Protein AF-A0A523K9R3-F1 (afdb_monomer_lite)

Foldseek 3Di:
DVVVVVVVVVVVVVVVVVPPDPDDDDDDDDPKDKWFFFADDDPPGDTDDIDIQQFDWDFDDDDDQKTWTQGPPGDIGITGPVPDDPDRDPVVVVVVVVVVVVVVVVVVVVVVVVVVVVVVVVVVVVVVVVVVVVVVVVVVD

pLDDT: mean 88.05, std 11.76, range [56.44, 97.75]

Secondary structure (DSSP, 8-state):
-HHHHHHHHHHHHHHHHT----PPPP-PPP---EEEEESSSSTTSPEEEEEETT--EEEEEEETTEEEEEEGGG-EEEEEGGG--SSPPHHHHHHHHHHHHHHHHHHHHHHHHHHHHHHHHHHHHHHHHHHHHHHHHHHT-

Structu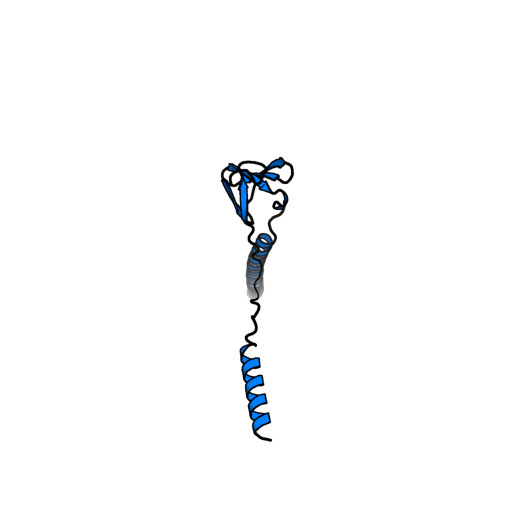re (mmCIF, N/CA/C/O backbone):
data_AF-A0A523K9R3-F1
#
_entry.id   AF-A0A523K9R3-F1
#
loop_
_atom_site.group_PDB
_atom_site.id
_atom_site.type_symbol
_atom_site.label_atom_id
_atom_site.label_alt_id
_atom_site.label_comp_id
_atom_site.label_asym_id
_atom_site.label_entity_id
_atom_site.label_seq_id
_atom_site.pdbx_PDB_ins_code
_atom_site.Cartn_x
_atom_site.Cartn_y
_atom_site.Cartn_z
_atom_site.occupancy
_atom_site.B_iso_or_equiv
_atom_site.auth_seq_id
_atom_site.auth_comp_id
_atom_site.auth_asym_id
_atom_site.auth_atom_id
_atom_site.pdbx_PDB_model_num
ATOM 1 N N . MET A 1 1 ? 71.411 -10.524 35.193 1.00 58.12 1 MET A N 1
ATOM 2 C CA . MET A 1 1 ? 69.985 -10.912 35.047 1.00 58.12 1 MET A CA 1
ATOM 3 C C . MET A 1 1 ? 69.076 -9.746 34.616 1.00 58.12 1 MET A C 1
ATOM 5 O O . MET A 1 1 ? 68.165 -9.980 33.838 1.00 58.12 1 MET A O 1
ATOM 9 N N . ILE A 1 2 ? 69.369 -8.491 34.990 1.00 56.47 2 ILE A N 1
ATOM 10 C CA . ILE A 1 2 ? 68.525 -7.295 34.738 1.00 56.47 2 ILE A CA 1
ATOM 11 C C . ILE A 1 2 ? 68.420 -6.882 33.247 1.00 56.47 2 ILE A C 1
ATOM 13 O O . ILE A 1 2 ? 67.360 -6.475 32.784 1.00 56.47 2 ILE A O 1
ATOM 17 N N . ARG A 1 3 ? 69.479 -7.065 32.443 1.00 56.44 3 ARG A N 1
ATOM 18 C CA . ARG A 1 3 ? 69.495 -6.711 31.002 1.00 56.44 3 ARG A CA 1
ATOM 19 C C . ARG A 1 3 ? 68.534 -7.535 30.131 1.00 56.44 3 ARG A C 1
ATOM 21 O O . ARG A 1 3 ? 68.051 -7.039 29.122 1.00 56.44 3 ARG A O 1
ATOM 28 N N . ARG A 1 4 ? 68.247 -8.779 30.535 1.00 58.69 4 ARG A N 1
ATOM 29 C CA . ARG A 1 4 ? 67.288 -9.664 29.850 1.00 58.69 4 ARG A CA 1
ATOM 30 C C . ARG A 1 4 ? 65.839 -9.267 30.152 1.00 58.69 4 ARG A C 1
ATOM 32 O O . ARG A 1 4 ? 64.993 -9.370 29.275 1.00 58.69 4 ARG A O 1
ATOM 39 N N . ALA A 1 5 ? 65.580 -8.748 31.354 1.00 57.50 5 ALA A N 1
ATOM 40 C CA . ALA A 1 5 ? 64.267 -8.242 31.750 1.00 57.50 5 ALA A CA 1
ATOM 41 C C . ALA A 1 5 ? 63.898 -6.939 31.012 1.00 57.50 5 ALA A C 1
ATOM 43 O O . ALA A 1 5 ? 62.770 -6.801 30.557 1.00 57.50 5 ALA A O 1
ATOM 44 N N . LEU A 1 6 ? 64.859 -6.028 30.802 1.00 59.34 6 LEU A N 1
ATOM 45 C CA . LEU A 1 6 ? 64.637 -4.791 30.034 1.00 59.34 6 LEU A CA 1
ATOM 46 C C . LEU A 1 6 ? 64.325 -5.036 28.545 1.00 59.34 6 LEU A C 1
ATOM 48 O O . LEU A 1 6 ? 63.492 -4.335 27.979 1.00 59.34 6 LEU A O 1
ATOM 52 N N . TRP A 1 7 ? 64.941 -6.047 27.921 1.00 63.12 7 TRP A N 1
ATOM 53 C CA . TRP A 1 7 ? 64.644 -6.422 26.529 1.00 63.12 7 TRP A CA 1
ATOM 54 C C . TRP A 1 7 ? 63.244 -7.037 26.363 1.00 63.12 7 TRP A C 1
ATOM 56 O O . TRP A 1 7 ? 62.561 -6.762 25.380 1.00 63.12 7 TRP A O 1
ATOM 66 N N . LEU A 1 8 ? 62.791 -7.829 27.340 1.00 62.97 8 LEU A N 1
ATOM 67 C CA . LEU A 1 8 ? 61.468 -8.461 27.312 1.00 62.97 8 LEU A CA 1
ATOM 68 C C . LEU A 1 8 ? 60.327 -7.454 27.523 1.00 62.97 8 LEU A C 1
ATOM 70 O O . LEU A 1 8 ? 59.308 -7.541 26.844 1.00 62.97 8 LEU A O 1
ATOM 74 N N . VAL A 1 9 ? 60.505 -6.464 28.404 1.00 67.88 9 VAL A N 1
ATOM 75 C CA . VAL A 1 9 ? 59.493 -5.417 28.648 1.00 67.88 9 VAL A CA 1
ATOM 76 C C . VAL A 1 9 ? 59.312 -4.509 27.425 1.00 67.88 9 VAL A C 1
ATOM 78 O O . VAL A 1 9 ? 58.181 -4.163 27.083 1.00 67.88 9 VAL A O 1
ATOM 81 N N . GLY A 1 10 ? 60.401 -4.171 26.722 1.00 64.62 10 GLY A N 1
ATOM 82 C CA . GLY A 1 10 ? 60.337 -3.396 25.478 1.00 64.62 10 GLY A CA 1
ATOM 83 C C . GLY A 1 10 ? 59.547 -4.114 24.380 1.00 64.62 10 GLY A C 1
ATOM 84 O O . GLY A 1 10 ? 58.672 -3.515 23.764 1.00 64.62 10 GLY A O 1
ATOM 85 N N . LEU A 1 11 ? 59.781 -5.419 24.205 1.00 66.19 11 LEU A N 1
ATOM 86 C CA . LEU A 1 11 ? 59.112 -6.231 23.184 1.00 66.19 11 LEU A CA 1
ATOM 87 C C . LEU A 1 11 ? 57.601 -6.391 23.444 1.00 66.19 11 LEU A C 1
ATOM 89 O O . LEU A 1 11 ? 56.804 -6.332 22.510 1.00 66.19 11 LEU A O 1
ATOM 93 N N . VAL A 1 12 ? 57.199 -6.540 24.710 1.00 67.94 12 VAL A N 1
ATOM 94 C CA . VAL A 1 12 ? 55.781 -6.648 25.106 1.00 67.94 12 VAL A CA 1
ATOM 95 C C . VAL A 1 12 ? 55.041 -5.321 24.909 1.00 67.94 12 VAL A C 1
ATOM 97 O O . VAL A 1 12 ? 53.898 -5.318 24.455 1.00 67.94 12 VAL A O 1
ATOM 100 N N . SER A 1 13 ? 55.696 -4.190 25.185 1.00 65.31 13 SER A N 1
ATOM 101 C CA . SER A 1 13 ? 55.105 -2.862 24.981 1.00 65.31 13 SER A CA 1
ATOM 102 C C . SER A 1 13 ? 54.884 -2.554 23.493 1.00 65.31 13 SER A C 1
ATOM 104 O O . SER A 1 13 ? 53.808 -2.107 23.098 1.00 65.31 13 SER A O 1
ATOM 106 N N . THR A 1 14 ? 55.855 -2.885 22.633 1.00 64.56 14 THR A N 1
ATOM 107 C CA . THR A 1 14 ? 55.736 -2.692 21.176 1.00 64.56 14 THR A CA 1
ATOM 108 C C . THR A 1 14 ? 54.695 -3.619 20.540 1.00 64.56 14 THR A C 1
ATOM 110 O O . THR A 1 14 ? 54.012 -3.214 19.601 1.00 64.56 14 THR A O 1
ATOM 113 N N . LEU A 1 15 ? 54.510 -4.830 21.073 1.00 63.62 15 LEU A N 1
ATOM 114 C CA . LEU A 1 15 ? 53.463 -5.747 20.614 1.00 63.62 15 LEU A CA 1
ATOM 115 C C . LEU A 1 15 ? 52.051 -5.260 20.995 1.00 63.62 15 LEU A C 1
ATOM 117 O O . LEU A 1 15 ? 51.097 -5.505 20.261 1.00 63.62 15 LEU A O 1
ATOM 121 N N . CYS A 1 16 ? 51.916 -4.520 22.100 1.00 62.75 16 CYS A N 1
ATOM 122 C CA . CYS A 1 16 ? 50.633 -4.001 22.578 1.00 62.75 16 CYS A CA 1
ATOM 123 C C . CYS A 1 16 ? 50.109 -2.815 21.737 1.00 62.75 16 CYS A C 1
ATOM 125 O O . CYS A 1 16 ? 48.903 -2.694 21.538 1.00 62.75 16 CYS A O 1
ATOM 127 N N . LEU A 1 17 ? 50.988 -1.981 21.156 1.00 58.78 17 LEU A N 1
ATOM 128 C CA . LEU A 1 17 ? 50.572 -0.877 20.268 1.00 58.78 17 LEU A CA 1
ATOM 129 C C . LEU A 1 17 ? 50.053 -1.339 18.892 1.00 58.78 17 LEU A C 1
ATOM 131 O O . LEU A 1 17 ? 49.363 -0.580 18.213 1.00 58.78 17 LEU A O 1
ATOM 135 N N . LEU A 1 18 ? 50.348 -2.575 18.481 1.00 58.88 18 LEU A N 1
ATOM 136 C CA . LEU A 1 18 ? 49.821 -3.168 17.244 1.00 58.88 18 LEU A CA 1
ATOM 137 C C . LEU A 1 18 ? 48.440 -3.820 17.436 1.00 58.88 18 LEU A C 1
ATOM 139 O O . LEU A 1 18 ? 47.817 -4.231 16.461 1.00 58.88 18 LEU A O 1
ATOM 143 N N . ALA A 1 19 ? 47.942 -3.896 18.675 1.00 58.88 19 ALA A N 1
ATOM 144 C CA . ALA A 1 19 ? 46.677 -4.541 19.023 1.00 58.88 19 ALA A CA 1
ATOM 145 C C . ALA A 1 19 ? 45.467 -3.587 19.012 1.00 58.88 19 ALA A C 1
ATOM 147 O O . ALA A 1 19 ? 44.441 -3.890 19.625 1.00 58.88 19 ALA A O 1
ATOM 148 N N . SER A 1 20 ? 45.548 -2.457 18.301 1.00 66.62 20 SER A N 1
ATOM 149 C CA . SER A 1 20 ? 44.368 -1.659 17.946 1.00 66.62 20 SER A CA 1
ATOM 150 C C . SER A 1 20 ? 43.491 -2.484 17.006 1.00 66.62 20 SER A C 1
ATOM 152 O O . SER A 1 20 ? 43.604 -2.404 15.784 1.00 66.62 20 SER A O 1
ATOM 154 N N . GLY A 1 21 ? 42.663 -3.351 17.587 1.00 66.12 21 GLY A N 1
ATOM 155 C CA . GLY A 1 21 ? 41.730 -4.185 16.852 1.00 66.12 21 GLY A CA 1
ATOM 156 C C . GLY A 1 21 ? 40.843 -3.304 15.984 1.00 66.12 21 GLY A C 1
ATOM 157 O O . GLY A 1 21 ? 40.182 -2.397 16.487 1.00 66.12 21 GLY A O 1
ATOM 158 N N . VAL A 1 22 ? 40.824 -3.577 14.680 1.00 72.31 22 VAL A N 1
ATOM 159 C CA . VAL A 1 22 ? 39.799 -3.050 13.779 1.00 72.31 22 VAL A CA 1
ATOM 160 C C . VAL A 1 22 ? 38.462 -3.579 14.299 1.00 72.31 22 VAL A C 1
ATOM 162 O O . VAL A 1 22 ? 38.123 -4.744 14.104 1.00 72.31 22 VAL A O 1
ATOM 165 N N . GLN A 1 23 ? 37.742 -2.752 15.055 1.00 75.88 23 GLN A N 1
ATOM 166 C CA . GLN A 1 23 ? 36.416 -3.094 15.554 1.00 75.88 23 GLN A CA 1
ATOM 167 C C . GLN A 1 23 ? 35.470 -3.108 14.354 1.00 75.88 23 GLN A C 1
ATOM 169 O O . GLN A 1 23 ? 35.276 -2.088 13.696 1.00 75.88 23 GLN A O 1
ATOM 174 N N . ALA A 1 24 ? 34.905 -4.273 14.040 1.00 81.25 24 ALA A N 1
ATOM 175 C CA . ALA A 1 24 ? 33.881 -4.375 13.013 1.00 81.25 24 ALA A CA 1
ATOM 176 C C . ALA A 1 24 ? 32.596 -3.693 13.511 1.00 81.25 24 ALA A C 1
ATOM 178 O O . ALA A 1 24 ? 31.985 -4.136 14.487 1.00 81.25 24 ALA A O 1
ATOM 179 N N . GLU A 1 25 ? 32.182 -2.620 12.839 1.00 86.19 25 GLU A N 1
ATOM 180 C CA . GLU A 1 25 ? 30.902 -1.967 13.099 1.00 86.19 25 GLU A CA 1
ATOM 181 C C . GLU A 1 25 ? 29.760 -2.845 12.567 1.00 86.19 25 GLU A C 1
ATOM 183 O O . GLU A 1 25 ? 29.784 -3.310 11.425 1.00 86.19 25 GLU A O 1
ATOM 188 N N . ARG A 1 26 ? 28.756 -3.108 13.409 1.00 90.31 26 ARG A N 1
ATOM 189 C CA . ARG A 1 26 ? 27.565 -3.868 13.014 1.00 90.31 26 ARG A CA 1
ATOM 190 C C . ARG A 1 26 ? 26.496 -2.906 12.517 1.00 90.31 26 ARG A C 1
ATOM 192 O O . ARG A 1 26 ? 26.117 -1.988 13.236 1.00 90.31 26 ARG A O 1
ATOM 199 N N . ALA A 1 27 ? 25.965 -3.177 11.331 1.00 91.75 27 ALA A N 1
ATOM 200 C CA . ALA A 1 27 ? 24.864 -2.428 10.740 1.00 91.75 27 ALA A CA 1
ATOM 201 C C . ALA A 1 27 ? 23.805 -3.378 10.161 1.00 91.75 27 ALA A C 1
ATOM 203 O O . ALA A 1 27 ? 24.092 -4.536 9.850 1.00 91.75 27 ALA A O 1
ATOM 204 N N . TRP A 1 28 ? 22.580 -2.877 9.999 1.00 87.06 28 TRP A N 1
ATOM 205 C CA . TRP A 1 28 ? 21.482 -3.593 9.346 1.00 87.06 28 TRP A CA 1
ATOM 206 C C . TRP A 1 28 ? 21.348 -3.169 7.885 1.00 87.06 28 TRP A C 1
ATOM 208 O O . TRP A 1 28 ? 21.564 -2.007 7.534 1.00 87.06 28 TRP A O 1
ATOM 218 N N . VAL A 1 29 ? 20.935 -4.105 7.033 1.00 85.94 29 VAL A N 1
ATOM 219 C CA . VAL A 1 29 ? 20.559 -3.796 5.651 1.00 85.94 29 VAL A CA 1
ATOM 220 C C . VAL A 1 29 ? 19.242 -3.022 5.665 1.00 85.94 29 VAL A C 1
ATOM 222 O O . VAL A 1 29 ? 18.281 -3.424 6.320 1.00 85.94 29 VAL A O 1
ATOM 225 N N . LYS A 1 30 ? 19.195 -1.900 4.944 1.00 85.94 30 LYS A N 1
ATOM 226 C CA . LYS A 1 30 ? 17.964 -1.124 4.786 1.00 85.94 30 LYS A CA 1
ATOM 227 C C . LYS A 1 30 ? 16.975 -1.893 3.916 1.00 85.94 30 LYS A C 1
ATOM 229 O O . LYS A 1 30 ? 17.321 -2.312 2.817 1.00 85.94 30 LYS A O 1
ATOM 234 N N . ASP A 1 31 ? 15.731 -1.965 4.365 1.00 83.56 31 ASP A N 1
ATOM 235 C CA . ASP A 1 31 ? 14.605 -2.512 3.597 1.00 83.56 31 ASP A CA 1
ATOM 236 C C . ASP A 1 31 ? 14.013 -1.468 2.620 1.00 83.56 31 ASP A C 1
ATOM 238 O O . ASP A 1 31 ? 12.802 -1.290 2.502 1.00 83.56 31 ASP A O 1
ATOM 242 N N . GLU A 1 32 ? 14.882 -0.678 1.981 1.00 86.62 32 GLU A N 1
ATOM 243 C CA . GLU A 1 32 ? 14.503 0.362 1.021 1.00 86.62 32 GLU A CA 1
ATOM 244 C C . GLU A 1 32 ? 15.026 -0.021 -0.364 1.00 86.62 32 GLU A C 1
ATOM 246 O O . GLU A 1 32 ? 16.220 0.081 -0.654 1.00 86.62 32 GLU A O 1
ATOM 251 N N . LEU A 1 33 ? 14.119 -0.456 -1.237 1.00 89.94 33 LEU A N 1
ATOM 252 C CA . LEU A 1 33 ? 14.424 -0.740 -2.628 1.00 89.94 33 LEU A CA 1
ATOM 253 C C . LEU A 1 33 ? 14.223 0.530 -3.454 1.00 89.94 33 LEU A C 1
ATOM 255 O O . LEU A 1 33 ? 13.160 1.148 -3.417 1.00 89.94 33 LEU A O 1
ATOM 259 N N . ARG A 1 34 ? 15.234 0.891 -4.249 1.00 92.56 34 ARG A N 1
ATOM 260 C CA . ARG A 1 34 ? 15.152 1.963 -5.249 1.00 92.56 34 ARG A CA 1
ATOM 261 C C . ARG A 1 34 ? 15.411 1.384 -6.630 1.00 92.56 34 ARG A C 1
ATOM 263 O O . ARG A 1 34 ? 16.499 0.879 -6.901 1.00 92.56 34 ARG A O 1
ATOM 270 N N . LEU A 1 35 ? 14.414 1.459 -7.504 1.00 93.12 35 LEU A N 1
ATOM 271 C CA . LEU A 1 35 ? 14.441 0.837 -8.820 1.00 93.12 35 LEU A CA 1
ATOM 272 C C . LEU A 1 35 ? 14.444 1.886 -9.926 1.00 93.12 35 LEU A C 1
ATOM 274 O O . LEU A 1 35 ? 13.513 2.673 -10.070 1.00 93.12 35 LEU A O 1
ATOM 278 N N . ASN A 1 36 ? 15.494 1.876 -10.741 1.00 94.44 36 ASN A N 1
ATOM 279 C CA . ASN A 1 36 ? 15.615 2.789 -11.871 1.00 94.44 36 ASN A CA 1
ATOM 280 C C . ASN A 1 36 ? 14.641 2.408 -12.990 1.00 94.44 36 ASN A C 1
ATOM 282 O O . ASN A 1 36 ? 14.691 1.292 -13.509 1.00 94.44 36 ASN A O 1
ATOM 286 N N . VAL A 1 37 ? 13.831 3.375 -13.413 1.00 95.31 37 VAL A N 1
ATOM 287 C CA . VAL A 1 37 ? 12.934 3.273 -14.566 1.00 95.31 37 VAL A CA 1
ATOM 288 C C . VAL A 1 37 ? 13.671 3.765 -15.802 1.00 95.31 37 VAL A C 1
ATOM 290 O O . VAL A 1 37 ? 14.225 4.865 -15.797 1.00 95.31 37 VAL A O 1
ATOM 293 N N . ARG A 1 38 ? 13.692 2.967 -16.869 1.00 96.25 38 ARG A N 1
ATOM 294 C CA . ARG A 1 38 ? 14.432 3.254 -18.107 1.00 96.25 38 ARG A CA 1
ATOM 295 C C . ARG A 1 38 ? 13.511 3.452 -19.304 1.00 96.25 38 ARG A C 1
ATOM 297 O O . ARG A 1 38 ? 12.379 2.988 -19.304 1.00 96.25 38 ARG A O 1
ATOM 304 N N . THR A 1 39 ? 14.002 4.105 -20.356 1.00 96.00 39 THR A N 1
ATOM 305 C CA . THR A 1 39 ? 13.235 4.294 -21.603 1.00 96.00 39 THR A CA 1
ATOM 306 C C . THR A 1 39 ? 13.018 3.011 -22.411 1.00 96.00 39 THR A C 1
ATOM 308 O O . THR A 1 39 ? 12.183 3.008 -23.307 1.00 96.00 39 THR A O 1
ATOM 311 N N . GLY A 1 40 ? 13.745 1.928 -22.124 1.00 96.19 40 GLY A N 1
ATOM 312 C CA . GLY A 1 40 ? 13.652 0.668 -22.861 1.00 96.19 40 GLY A CA 1
ATOM 313 C C . GLY A 1 40 ? 14.160 -0.529 -22.061 1.00 96.19 40 GLY A C 1
ATOM 314 O O . GLY A 1 40 ? 14.798 -0.368 -21.016 1.00 96.19 40 GLY A O 1
ATOM 315 N N . ALA A 1 41 ? 13.883 -1.728 -22.574 1.00 95.06 41 ALA A N 1
ATOM 316 C CA . ALA A 1 41 ? 14.294 -3.002 -21.993 1.00 95.06 41 ALA A CA 1
ATOM 317 C C . ALA A 1 41 ? 15.812 -3.217 -22.145 1.00 95.06 41 ALA A C 1
ATOM 319 O O . ALA A 1 41 ? 16.293 -3.773 -23.132 1.00 95.06 41 ALA A O 1
ATOM 320 N N . GLY A 1 42 ? 16.595 -2.720 -21.187 1.00 94.56 42 GLY A N 1
ATOM 321 C CA . GLY A 1 42 ? 18.044 -2.905 -21.178 1.00 94.56 42 GLY A CA 1
ATOM 322 C C . GLY A 1 42 ? 18.793 -1.894 -20.317 1.00 94.56 42 GLY A C 1
ATOM 323 O O . GLY A 1 42 ? 18.315 -0.801 -20.021 1.00 94.56 4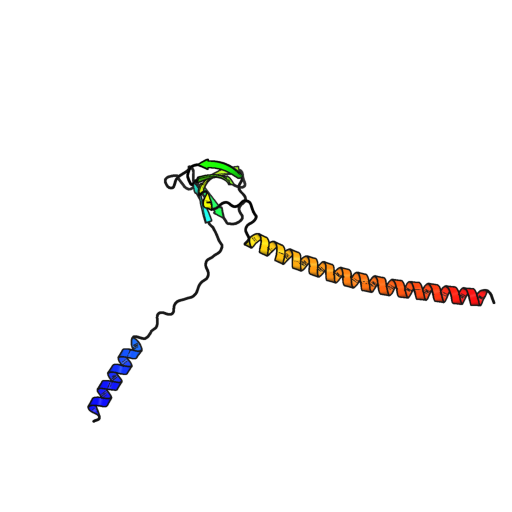2 GLY A O 1
ATOM 324 N N . THR A 1 43 ? 20.027 -2.231 -19.949 1.00 93.62 43 THR A N 1
ATOM 325 C CA . THR A 1 43 ? 20.904 -1.354 -19.152 1.00 93.62 43 THR A CA 1
ATOM 326 C C . THR A 1 43 ? 21.441 -0.159 -19.940 1.00 93.62 43 THR A C 1
ATOM 328 O O . THR A 1 43 ? 21.763 0.861 -19.335 1.00 93.62 43 THR A O 1
ATOM 331 N N . ARG A 1 44 ? 21.479 -0.258 -21.277 1.00 95.56 44 ARG A N 1
ATOM 332 C CA . ARG A 1 44 ? 21.912 0.806 -22.201 1.00 95.56 44 ARG A CA 1
ATOM 333 C C . ARG A 1 44 ? 20.909 1.957 -22.357 1.00 95.56 44 ARG A C 1
ATOM 335 O O . ARG A 1 44 ? 21.263 3.009 -22.873 1.00 95.56 44 ARG A O 1
ATOM 342 N N . TYR A 1 45 ? 19.657 1.764 -21.942 1.00 96.31 45 TYR A N 1
ATOM 343 C CA . TYR A 1 45 ? 18.610 2.778 -22.071 1.00 96.31 45 TYR A CA 1
ATOM 344 C C . TYR A 1 45 ? 18.698 3.823 -20.958 1.00 96.31 45 TYR A C 1
ATOM 346 O O . TYR A 1 45 ? 19.024 3.502 -19.814 1.00 96.31 45 TYR A O 1
ATOM 354 N N . ARG A 1 46 ? 18.367 5.077 -21.276 1.00 96.50 46 ARG A N 1
ATOM 355 C CA . ARG A 1 46 ? 18.424 6.207 -20.339 1.00 96.50 46 ARG A CA 1
ATOM 356 C C . ARG A 1 46 ? 17.445 6.022 -19.176 1.00 96.50 46 ARG A C 1
ATOM 358 O O . ARG A 1 46 ? 16.324 5.561 -19.377 1.00 96.50 46 ARG A O 1
ATOM 365 N N . ILE A 1 47 ? 17.859 6.420 -17.973 1.00 95.50 47 ILE A N 1
ATOM 366 C CA . ILE A 1 47 ? 17.001 6.458 -16.779 1.00 95.50 47 ILE A CA 1
ATOM 367 C C . ILE A 1 47 ? 16.073 7.680 -16.867 1.00 95.50 47 ILE A C 1
ATOM 369 O O . ILE A 1 47 ? 16.522 8.786 -17.165 1.00 95.50 47 ILE A O 1
ATOM 373 N N . VAL A 1 48 ? 14.781 7.475 -16.622 1.00 93.56 48 VAL A N 1
ATOM 374 C CA . VAL A 1 48 ? 13.716 8.498 -16.664 1.00 93.56 48 VAL A CA 1
ATOM 375 C C . VAL A 1 48 ? 13.003 8.685 -15.329 1.00 93.56 48 VAL A C 1
ATOM 377 O O . VAL A 1 48 ? 12.156 9.565 -15.195 1.00 93.56 48 VAL A O 1
ATOM 380 N N . GLY A 1 49 ? 13.326 7.864 -14.335 1.00 93.25 49 GLY A N 1
ATOM 381 C CA . GLY A 1 49 ? 12.720 7.948 -13.019 1.00 93.25 49 GLY A CA 1
ATOM 382 C C . GLY A 1 49 ? 13.234 6.874 -12.078 1.00 93.25 49 GLY A C 1
ATOM 383 O O . GLY A 1 49 ? 14.070 6.046 -12.444 1.00 93.25 49 GLY A O 1
ATOM 384 N N . VAL A 1 50 ? 12.700 6.902 -10.865 1.00 94.00 50 VAL A N 1
ATOM 385 C CA . VAL A 1 50 ? 12.984 5.937 -9.808 1.00 94.00 50 VAL A CA 1
ATOM 386 C C . VAL A 1 50 ? 11.659 5.557 -9.162 1.00 94.00 50 VAL A C 1
ATOM 388 O O . VAL A 1 50 ? 10.848 6.441 -8.896 1.00 94.00 50 VAL A O 1
ATOM 391 N N . LEU A 1 51 ? 11.461 4.262 -8.942 1.00 93.75 51 LEU A N 1
ATOM 392 C CA . LEU A 1 51 ? 10.409 3.709 -8.094 1.00 93.75 51 LEU A CA 1
ATOM 393 C C . LEU A 1 51 ? 11.004 3.315 -6.745 1.00 93.75 51 LEU A C 1
ATOM 395 O O . LEU A 1 51 ? 12.185 2.962 -6.660 1.00 93.75 51 LEU A O 1
ATOM 399 N N . GLN A 1 52 ? 10.186 3.360 -5.708 1.00 93.44 52 GLN A N 1
ATOM 400 C CA . GLN A 1 52 ? 10.530 2.986 -4.343 1.00 93.44 52 GLN A CA 1
ATOM 401 C C . GLN A 1 52 ? 9.685 1.798 -3.867 1.00 93.44 52 GLN A C 1
ATOM 403 O O . GLN A 1 52 ? 8.655 1.470 -4.460 1.00 93.44 52 GLN A O 1
ATOM 408 N N . THR A 1 53 ? 10.118 1.135 -2.790 1.00 91.25 53 THR A N 1
ATOM 409 C CA . THR A 1 53 ? 9.303 0.115 -2.114 1.00 91.25 53 THR A CA 1
ATOM 410 C C . THR A 1 53 ? 7.904 0.662 -1.822 1.00 91.25 53 THR A C 1
ATOM 412 O O . THR A 1 53 ? 7.768 1.727 -1.227 1.00 91.25 53 THR A O 1
ATOM 415 N N . GLY A 1 54 ? 6.867 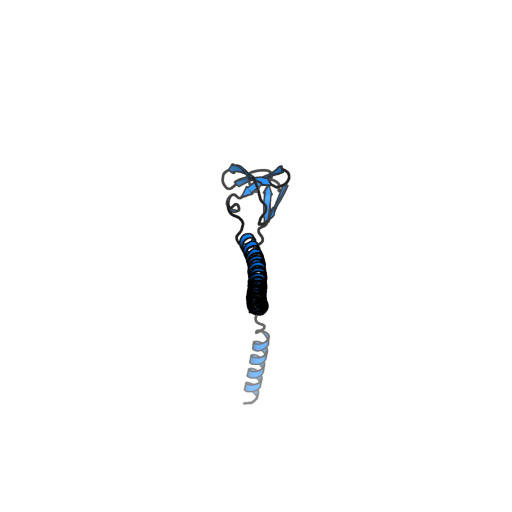-0.085 -2.206 1.00 91.00 54 GLY A N 1
ATOM 416 C CA . GLY A 1 54 ? 5.471 0.298 -1.977 1.00 91.00 54 GLY A CA 1
ATOM 417 C C . GLY A 1 54 ? 4.836 1.121 -3.099 1.00 91.00 54 GLY A C 1
ATOM 418 O O . GLY A 1 54 ? 3.611 1.255 -3.110 1.00 91.00 54 GLY A O 1
ATOM 419 N N . ASP A 1 55 ? 5.613 1.601 -4.077 1.00 92.94 55 ASP A N 1
ATOM 420 C CA . ASP A 1 55 ? 5.044 2.236 -5.265 1.00 92.94 55 ASP A CA 1
ATOM 421 C C . ASP A 1 55 ? 4.192 1.232 -6.045 1.00 92.94 55 ASP A C 1
ATOM 423 O O . ASP A 1 55 ? 4.669 0.195 -6.513 1.00 92.94 55 ASP A O 1
ATOM 427 N N . ARG A 1 56 ? 2.911 1.566 -6.222 1.00 92.56 56 ARG A N 1
ATOM 428 C CA . ARG A 1 56 ? 2.018 0.801 -7.090 1.00 92.56 56 ARG A CA 1
ATOM 429 C C . ARG A 1 56 ? 2.302 1.145 -8.547 1.00 92.56 56 ARG A C 1
ATOM 431 O O . ARG A 1 56 ? 2.388 2.320 -8.913 1.00 92.56 56 ARG A O 1
ATOM 438 N N . VAL A 1 57 ? 2.378 0.112 -9.376 1.00 95.31 57 VAL A N 1
ATOM 439 C CA . VAL A 1 57 ? 2.548 0.236 -10.821 1.00 95.31 57 VAL A CA 1
ATOM 440 C C . VAL A 1 57 ? 1.625 -0.722 -11.558 1.00 95.31 57 VAL A C 1
ATOM 442 O O . VAL A 1 57 ? 1.331 -1.806 -11.057 1.00 95.31 57 VAL A O 1
ATOM 445 N N . ASP A 1 58 ? 1.233 -0.345 -12.769 1.00 95.62 58 ASP A N 1
ATOM 446 C CA . ASP A 1 58 ? 0.536 -1.244 -13.686 1.00 95.62 58 ASP A CA 1
ATOM 447 C C . ASP A 1 58 ? 1.548 -1.899 -14.622 1.00 95.62 58 ASP A C 1
ATOM 449 O O . ASP A 1 58 ? 2.425 -1.225 -15.166 1.00 95.62 58 ASP A O 1
ATOM 453 N N . ILE A 1 59 ? 1.429 -3.207 -14.843 1.00 95.81 59 ILE A N 1
ATOM 454 C CA . ILE A 1 59 ? 2.273 -3.931 -15.797 1.00 95.81 59 ILE A CA 1
ATOM 455 C C . ILE A 1 59 ? 1.666 -3.791 -17.193 1.00 95.81 59 ILE A C 1
ATOM 457 O O . ILE A 1 59 ? 0.536 -4.212 -17.420 1.00 95.81 59 ILE A O 1
ATOM 461 N N . LEU A 1 60 ? 2.431 -3.233 -18.131 1.00 96.62 60 LEU A N 1
ATOM 462 C CA . LEU A 1 60 ? 1.999 -3.030 -19.518 1.00 96.62 60 LEU A CA 1
ATOM 463 C C . LEU A 1 60 ? 2.512 -4.126 -20.453 1.00 96.62 60 LEU A C 1
ATOM 465 O O . LEU A 1 60 ? 1.796 -4.576 -21.340 1.00 96.62 60 LEU A O 1
ATOM 469 N N . SER A 1 61 ? 3.767 -4.543 -20.272 1.00 96.31 61 SER A N 1
ATOM 470 C CA . SER A 1 61 ? 4.417 -5.539 -21.127 1.00 96.31 61 SER A CA 1
ATOM 471 C C . SER A 1 61 ? 5.588 -6.206 -20.410 1.00 96.31 61 SER A C 1
ATOM 473 O O . SER A 1 61 ? 6.130 -5.675 -19.437 1.00 96.31 61 SER A O 1
ATOM 475 N N . ARG A 1 62 ? 5.999 -7.378 -20.894 1.00 96.00 62 ARG A N 1
ATOM 476 C CA . ARG A 1 62 ? 7.171 -8.115 -20.412 1.00 96.00 62 ARG A CA 1
ATOM 477 C C . ARG A 1 62 ? 8.096 -8.426 -21.583 1.00 96.00 62 ARG A C 1
ATOM 479 O O . ARG A 1 62 ? 7.643 -8.831 -22.646 1.00 96.00 62 ARG A O 1
ATOM 486 N N . ALA A 1 63 ? 9.389 -8.247 -21.356 1.00 94.38 63 ALA A N 1
ATOM 487 C CA . ALA A 1 63 ? 10.466 -8.647 -22.251 1.00 94.38 63 ALA A CA 1
ATOM 488 C C . ALA A 1 63 ? 11.503 -9.442 -21.446 1.00 94.38 63 ALA A C 1
ATOM 490 O O . ALA A 1 63 ? 11.429 -9.504 -20.218 1.00 94.38 63 ALA A O 1
ATOM 491 N N . GLU A 1 64 ? 12.477 -10.052 -22.112 1.00 92.38 64 GLU A N 1
ATOM 492 C CA . GLU A 1 64 ? 13.483 -10.892 -21.456 1.00 92.38 64 GLU A CA 1
ATOM 493 C C . GLU A 1 64 ? 14.226 -10.133 -20.336 1.00 92.38 64 GLU A C 1
ATOM 495 O O . GLU A 1 64 ? 15.020 -9.230 -20.588 1.00 92.38 64 GLU A O 1
ATOM 500 N N . GLY A 1 65 ? 13.923 -10.461 -19.074 1.00 94.19 65 GLY A N 1
ATOM 501 C CA . GLY A 1 65 ? 14.494 -9.818 -17.883 1.00 94.19 65 GLY A CA 1
ATOM 502 C C . GLY A 1 65 ? 13.945 -8.422 -17.539 1.00 94.19 65 GLY A C 1
ATOM 503 O O . GLY A 1 65 ? 14.338 -7.855 -16.513 1.00 94.19 65 GLY A O 1
ATOM 504 N N . TRP A 1 66 ? 13.021 -7.873 -18.334 1.00 96.88 66 TRP A N 1
ATOM 505 C CA . TRP A 1 66 ? 12.474 -6.523 -18.161 1.00 96.88 66 TRP A CA 1
ATOM 506 C C . TRP A 1 66 ? 10.945 -6.501 -18.156 1.00 96.88 66 TRP A C 1
ATOM 508 O O . TRP A 1 66 ? 10.263 -7.328 -18.753 1.00 96.88 66 TRP A O 1
ATOM 518 N N . THR A 1 67 ? 10.378 -5.513 -17.485 1.00 97.56 67 THR A N 1
ATOM 519 C CA . THR A 1 67 ? 8.937 -5.283 -17.427 1.00 97.56 67 THR A CA 1
ATOM 520 C C . THR A 1 67 ? 8.668 -3.813 -17.674 1.00 97.56 67 THR A C 1
ATOM 522 O O . THR A 1 67 ? 9.264 -2.952 -17.026 1.00 97.56 67 THR A O 1
ATOM 525 N N . GLN A 1 68 ? 7.799 -3.532 -18.639 1.00 97.12 68 GLN A N 1
ATOM 526 C CA . GLN A 1 68 ? 7.286 -2.196 -18.871 1.00 97.12 68 GLN A CA 1
ATOM 527 C C . GLN A 1 68 ? 6.161 -1.940 -17.883 1.00 97.12 68 GLN A C 1
ATOM 529 O O . GLN A 1 68 ? 5.223 -2.734 -17.777 1.00 97.12 68 GLN A O 1
ATOM 534 N N . VAL A 1 69 ? 6.259 -0.826 -17.175 1.00 97.06 69 VAL A N 1
ATOM 535 C CA . VAL A 1 69 ? 5.313 -0.433 -16.145 1.00 97.06 69 VAL A CA 1
ATOM 536 C C . VAL A 1 69 ? 4.827 0.990 -16.356 1.00 97.06 69 VAL A C 1
ATOM 538 O O . VAL A 1 69 ? 5.554 1.834 -16.887 1.00 97.06 69 VAL A O 1
ATOM 541 N N . ARG A 1 70 ? 3.607 1.256 -15.895 1.00 96.12 70 ARG A N 1
ATOM 542 C CA . ARG A 1 70 ? 3.058 2.599 -15.728 1.00 96.12 70 ARG A CA 1
ATOM 543 C C . ARG A 1 70 ? 3.047 2.943 -14.246 1.00 96.12 70 ARG A C 1
ATOM 545 O O . ARG A 1 70 ? 2.404 2.265 -13.451 1.00 96.12 70 ARG A O 1
ATOM 552 N N . ALA A 1 71 ? 3.787 3.980 -13.880 1.00 90.56 71 ALA A N 1
ATOM 553 C CA . ALA A 1 71 ? 3.813 4.524 -12.533 1.00 90.56 71 ALA A CA 1
ATOM 554 C C . ALA A 1 71 ? 2.621 5.459 -12.286 1.00 90.56 71 ALA A C 1
ATOM 556 O O . ALA A 1 71 ? 1.921 5.886 -13.214 1.00 90.56 71 ALA A O 1
ATOM 557 N N . SER A 1 72 ? 2.439 5.843 -11.021 1.00 80.19 72 SER A N 1
ATOM 558 C CA . SER A 1 72 ? 1.494 6.891 -10.641 1.00 80.19 72 SER A CA 1
ATOM 559 C C . SER A 1 72 ? 1.728 8.161 -11.477 1.00 80.19 72 SER A C 1
ATOM 561 O O . SER A 1 72 ? 2.862 8.530 -11.793 1.00 80.19 72 SER A O 1
ATOM 563 N N . ARG A 1 73 ? 0.634 8.824 -11.879 1.00 81.00 73 ARG A N 1
ATOM 564 C CA . ARG A 1 73 ? 0.624 9.970 -12.818 1.00 81.00 73 ARG A CA 1
ATOM 565 C C . ARG A 1 73 ? 0.925 9.627 -14.286 1.00 81.00 73 ARG A C 1
ATOM 567 O O . ARG A 1 73 ? 1.262 10.517 -15.060 1.00 81.00 73 ARG A O 1
ATOM 574 N N . GLY A 1 74 ? 0.792 8.359 -14.680 1.00 85.62 74 GLY A N 1
ATOM 575 C CA . GLY A 1 74 ? 0.781 7.944 -16.089 1.00 85.62 74 GLY A CA 1
ATOM 576 C C . GLY A 1 74 ? 2.156 7.848 -16.753 1.00 85.62 74 GLY A C 1
ATOM 577 O O . GLY A 1 74 ? 2.236 7.645 -17.960 1.00 85.62 74 GLY A O 1
ATOM 578 N N . ARG A 1 75 ? 3.249 7.980 -15.993 1.00 88.88 75 ARG A N 1
ATOM 579 C CA . ARG A 1 75 ? 4.608 7.859 -16.533 1.00 88.88 75 ARG A CA 1
ATOM 580 C C . ARG A 1 75 ? 4.936 6.400 -16.819 1.00 88.88 75 ARG A C 1
ATOM 582 O O . ARG A 1 75 ? 4.828 5.564 -15.929 1.00 88.88 75 ARG A O 1
ATOM 589 N N . GLU A 1 76 ? 5.420 6.118 -18.019 1.00 95.38 76 GLU A N 1
ATOM 590 C CA . GLU A 1 76 ? 5.796 4.765 -18.428 1.00 95.38 76 GLU A CA 1
ATOM 591 C C . GLU A 1 76 ? 7.309 4.574 -18.506 1.00 95.38 76 GLU A C 1
ATOM 593 O O . GLU A 1 76 ? 8.072 5.513 -18.754 1.00 95.38 76 GLU A O 1
ATOM 598 N N . GLY A 1 77 ? 7.744 3.333 -18.324 1.00 95.75 77 GLY A N 1
ATOM 599 C CA . GLY A 1 77 ? 9.114 2.927 -18.595 1.00 95.75 77 GLY A CA 1
ATOM 600 C C . GLY A 1 77 ? 9.384 1.487 -18.195 1.00 95.75 77 GLY A C 1
ATOM 601 O O . GLY A 1 77 ? 8.481 0.741 -17.836 1.00 95.75 77 GLY A O 1
ATOM 602 N N . TRP A 1 78 ? 10.645 1.090 -18.278 1.00 97.19 78 TRP A N 1
ATOM 603 C CA . TRP A 1 78 ? 11.089 -0.288 -18.132 1.00 97.19 78 TRP A CA 1
ATOM 604 C C . TRP A 1 78 ? 11.912 -0.483 -16.866 1.00 97.19 78 TRP A C 1
ATOM 606 O O . TRP A 1 78 ? 12.827 0.291 -16.577 1.00 97.19 78 TRP A O 1
ATOM 616 N N . ILE A 1 79 ? 11.617 -1.559 -16.147 1.00 96.44 79 ILE A N 1
ATOM 617 C CA . ILE A 1 79 ? 12.310 -1.987 -14.931 1.00 96.44 79 ILE A CA 1
ATOM 618 C C . ILE A 1 79 ? 12.711 -3.461 -15.029 1.00 96.44 79 ILE A C 1
ATOM 620 O O . ILE A 1 79 ? 12.238 -4.175 -15.910 1.00 96.44 79 ILE A O 1
ATOM 624 N N . ARG A 1 80 ? 13.583 -3.944 -14.139 1.00 95.06 80 ARG A N 1
ATOM 625 C CA . ARG A 1 80 ? 13.926 -5.376 -14.079 1.00 95.06 80 ARG A CA 1
ATOM 626 C C . ARG A 1 80 ? 12.756 -6.184 -13.507 1.00 95.06 80 ARG A C 1
ATOM 628 O O . ARG A 1 80 ? 12.184 -5.790 -12.495 1.00 95.06 80 ARG A O 1
ATOM 635 N N . ALA A 1 81 ? 12.446 -7.322 -14.126 1.00 89.00 81 ALA A N 1
ATOM 636 C CA . ALA A 1 81 ? 11.242 -8.110 -13.832 1.00 89.00 81 ALA A CA 1
ATOM 637 C C . ALA A 1 81 ? 11.190 -8.708 -12.408 1.00 89.00 81 ALA A C 1
ATOM 639 O O . ALA A 1 81 ? 10.108 -8.948 -11.885 1.00 89.00 81 ALA A O 1
ATOM 640 N N . GLY A 1 82 ? 12.342 -8.916 -11.760 1.00 88.94 82 GLY A N 1
ATOM 641 C CA . GLY A 1 82 ? 12.441 -9.595 -10.457 1.00 88.94 82 GLY A CA 1
ATOM 642 C C . GLY A 1 82 ? 12.101 -8.754 -9.221 1.00 88.94 82 GLY A C 1
ATOM 643 O O . GLY A 1 82 ? 12.272 -9.239 -8.111 1.00 88.94 82 GLY A O 1
ATOM 644 N N . TYR A 1 83 ? 11.669 -7.502 -9.389 1.00 90.56 83 TYR A N 1
ATOM 645 C CA . TYR A 1 83 ? 11.383 -6.590 -8.271 1.00 90.56 83 TYR A CA 1
ATOM 646 C C . TYR A 1 83 ? 9.892 -6.313 -8.061 1.00 90.56 83 TYR A C 1
ATOM 648 O O . TYR A 1 83 ? 9.535 -5.498 -7.213 1.00 90.56 83 TYR A O 1
ATOM 656 N N . LEU A 1 84 ? 9.023 -6.951 -8.847 1.00 91.50 84 LEU A N 1
ATOM 657 C CA . LEU A 1 84 ? 7.578 -6.814 -8.720 1.00 91.50 84 LEU A CA 1
ATOM 658 C C . LEU A 1 84 ? 6.998 -8.013 -7.976 1.00 91.50 84 LEU A C 1
ATOM 660 O O . LEU A 1 84 ? 7.360 -9.155 -8.250 1.00 91.50 84 LEU A O 1
ATOM 664 N N . GLN A 1 85 ? 6.052 -7.737 -7.087 1.00 91.50 85 GLN A N 1
ATOM 665 C CA . GLN A 1 85 ? 5.249 -8.737 -6.393 1.00 91.50 85 GLN A CA 1
ATOM 666 C C . GLN A 1 85 ? 3.767 -8.341 -6.474 1.00 91.50 85 GLN A C 1
ATOM 668 O O . GLN A 1 85 ? 3.474 -7.145 -6.563 1.00 91.50 85 GLN A O 1
ATOM 673 N N . PRO A 1 86 ? 2.841 -9.315 -6.493 1.00 88.44 86 PRO A N 1
ATOM 674 C CA . PRO A 1 86 ? 1.407 -9.034 -6.556 1.00 88.44 86 PRO A CA 1
ATOM 675 C C . PRO A 1 86 ? 0.862 -8.464 -5.240 1.00 88.44 86 PRO A C 1
ATOM 677 O O . PRO A 1 86 ? -0.069 -7.661 -5.257 1.00 88.44 86 PRO A O 1
ATOM 680 N N . ASP A 1 87 ? 1.454 -8.862 -4.115 1.00 90.88 87 ASP A N 1
ATOM 681 C CA . ASP A 1 87 ? 0.976 -8.515 -2.782 1.00 90.88 87 ASP A CA 1
ATOM 682 C C . ASP A 1 87 ? 1.582 -7.214 -2.251 1.00 90.88 87 ASP A C 1
ATOM 684 O O . ASP A 1 87 ? 2.625 -6.728 -2.697 1.00 90.88 87 ASP A O 1
ATOM 688 N N . VAL A 1 88 ? 0.918 -6.640 -1.249 1.00 88.62 88 VAL A N 1
ATOM 689 C CA . VAL A 1 88 ? 1.446 -5.487 -0.516 1.00 88.62 88 VAL A CA 1
ATOM 690 C C . VAL A 1 88 ? 2.761 -5.894 0.170 1.00 88.62 88 VAL A C 1
ATOM 692 O O . VAL A 1 88 ? 2.788 -6.933 0.832 1.00 88.62 88 VAL A O 1
ATOM 695 N N . PRO A 1 89 ? 3.840 -5.090 0.075 1.00 91.25 89 PRO A N 1
ATOM 696 C CA . PRO A 1 89 ? 5.104 -5.402 0.735 1.00 91.25 89 PRO A CA 1
ATOM 697 C C . PRO A 1 89 ? 4.937 -5.683 2.233 1.00 91.25 89 PRO A C 1
ATOM 699 O O . PRO A 1 89 ? 4.218 -4.963 2.929 1.00 91.25 89 PRO A O 1
ATOM 702 N N . ALA A 1 90 ? 5.658 -6.687 2.742 1.00 88.06 90 ALA A N 1
ATOM 703 C CA . ALA A 1 90 ? 5.533 -7.174 4.119 1.00 88.06 90 ALA A CA 1
ATOM 704 C C . ALA A 1 90 ? 5.635 -6.060 5.174 1.00 88.06 90 ALA A C 1
ATOM 706 O O . ALA A 1 90 ? 4.847 -6.026 6.116 1.00 88.06 90 ALA A O 1
ATOM 707 N N . ARG A 1 91 ? 6.546 -5.098 4.986 1.00 87.50 91 ARG A N 1
ATOM 708 C CA . ARG A 1 91 ? 6.703 -3.956 5.894 1.00 87.50 91 ARG A CA 1
ATOM 709 C C . ARG A 1 91 ? 5.442 -3.094 5.996 1.00 87.50 91 ARG A C 1
ATOM 711 O O . ARG A 1 91 ? 5.014 -2.772 7.096 1.00 87.50 91 ARG A O 1
ATOM 718 N N . MET A 1 92 ? 4.802 -2.795 4.868 1.00 89.69 92 MET A N 1
ATOM 719 C CA . MET A 1 92 ? 3.544 -2.040 4.862 1.00 89.69 92 MET A CA 1
ATOM 720 C C . MET A 1 92 ? 2.397 -2.833 5.500 1.00 89.69 92 MET A C 1
ATOM 722 O O . MET A 1 92 ? 1.506 -2.247 6.113 1.00 89.69 92 MET A O 1
ATOM 726 N N . ALA A 1 93 ? 2.401 -4.162 5.360 1.00 89.12 93 ALA A N 1
ATOM 727 C CA . ALA A 1 93 ? 1.430 -5.015 6.040 1.00 89.12 93 ALA A CA 1
ATOM 728 C C . ALA A 1 93 ? 1.627 -4.984 7.567 1.00 89.12 93 ALA A C 1
ATOM 730 O O . ALA A 1 93 ? 0.650 -4.835 8.296 1.00 89.12 93 ALA A O 1
ATOM 731 N N . LEU A 1 94 ? 2.874 -5.034 8.052 1.00 89.88 94 LEU A N 1
ATOM 732 C CA . LEU A 1 94 ? 3.195 -4.913 9.480 1.00 89.88 94 LEU A CA 1
ATOM 733 C C . LEU A 1 94 ? 2.723 -3.579 10.071 1.00 89.88 94 LEU A C 1
ATOM 735 O O . LEU A 1 94 ? 2.086 -3.577 11.124 1.00 89.88 94 LEU A O 1
ATOM 739 N N . ASP A 1 95 ? 2.967 -2.466 9.377 1.00 90.38 95 ASP A N 1
ATOM 740 C CA . ASP A 1 95 ? 2.527 -1.136 9.823 1.00 90.38 95 ASP A CA 1
ATOM 741 C C . ASP A 1 95 ? 0.992 -1.052 9.933 1.00 90.38 95 ASP A C 1
ATOM 743 O O . ASP A 1 95 ? 0.441 -0.470 10.877 1.00 90.38 95 ASP A O 1
ATOM 747 N N . ARG A 1 96 ? 0.277 -1.692 8.997 1.00 91.31 96 ARG A N 1
ATOM 748 C CA . ARG A 1 96 ? -1.186 -1.796 9.045 1.00 91.31 96 ARG A CA 1
ATOM 749 C C . ARG A 1 96 ? -1.644 -2.586 10.266 1.00 91.31 96 ARG A C 1
ATOM 751 O O . ARG A 1 96 ? -2.501 -2.097 10.996 1.00 91.31 96 ARG A O 1
ATOM 758 N N . TYR A 1 97 ? -1.069 -3.761 10.507 1.00 91.00 97 TYR A N 1
ATOM 759 C CA . TYR A 1 97 ? -1.443 -4.599 11.648 1.00 91.00 97 TYR A CA 1
ATOM 760 C C . TYR A 1 97 ? -1.156 -3.921 12.988 1.00 91.00 97 TYR A C 1
ATOM 762 O O . TYR A 1 97 ? -1.961 -4.014 13.915 1.00 91.00 97 TYR A O 1
ATOM 770 N N . ALA A 1 98 ? -0.044 -3.189 13.090 1.00 92.94 98 ALA A N 1
ATOM 771 C CA . ALA A 1 98 ? 0.255 -2.380 14.265 1.00 92.94 98 ALA A CA 1
ATOM 772 C C . ALA A 1 98 ? -0.858 -1.352 14.523 1.00 92.94 98 ALA A C 1
ATOM 774 O O . ALA A 1 98 ? -1.371 -1.269 15.640 1.00 92.94 98 ALA A O 1
ATOM 775 N N . THR A 1 99 ? -1.288 -0.639 13.478 1.00 94.94 99 THR A N 1
ATOM 776 C CA . THR A 1 99 ? -2.376 0.349 13.558 1.00 94.94 99 THR A CA 1
ATOM 777 C C . THR A 1 99 ? -3.708 -0.296 13.943 1.00 94.94 99 THR A C 1
ATOM 779 O O . THR A 1 99 ? -4.390 0.177 14.850 1.00 94.94 99 THR A O 1
ATOM 782 N N . GLU A 1 100 ? -4.057 -1.405 13.296 1.00 95.94 100 GLU A N 1
ATOM 783 C CA . GLU A 1 100 ? -5.285 -2.154 13.552 1.00 95.94 100 GLU A CA 1
ATOM 784 C C . GLU A 1 100 ? -5.346 -2.635 15.008 1.00 95.94 100 GLU A C 1
ATOM 786 O O . GLU A 1 100 ? -6.331 -2.392 15.696 1.00 95.94 100 GLU A O 1
ATOM 791 N N . SER A 1 101 ? -4.258 -3.193 15.547 1.00 95.31 101 SER A N 1
ATOM 792 C CA . SER A 1 101 ? -4.219 -3.646 16.944 1.00 95.31 101 SER A CA 1
ATOM 793 C C . SER A 1 101 ? -4.486 -2.531 17.962 1.00 95.31 101 SER A C 1
ATOM 795 O O . SER A 1 101 ? -5.109 -2.773 18.998 1.00 95.31 101 SER A O 1
ATOM 797 N N . VAL A 1 102 ? -4.035 -1.306 17.676 1.00 96.75 102 VAL A N 1
ATOM 798 C CA . VAL A 1 102 ? -4.282 -0.142 18.533 1.00 96.75 102 VAL A CA 1
ATOM 799 C C . VAL A 1 102 ? -5.762 0.214 18.513 1.00 96.75 102 VAL A C 1
ATOM 801 O O . VAL A 1 102 ? -6.342 0.465 19.567 1.00 96.75 102 VAL A O 1
ATOM 804 N N . GLU A 1 103 ? -6.377 0.202 17.335 1.00 96.56 103 GLU A N 1
ATOM 805 C CA . GLU A 1 103 ? -7.794 0.511 17.182 1.00 96.56 103 GLU A CA 1
ATOM 806 C C . GLU A 1 103 ? -8.683 -0.552 17.832 1.00 96.56 103 GLU A C 1
ATOM 808 O O . GLU A 1 103 ? -9.565 -0.214 18.620 1.00 96.56 103 GLU A O 1
ATOM 813 N N . LEU A 1 104 ? -8.391 -1.838 17.619 1.00 96.38 104 LEU A N 1
ATOM 814 C CA . LEU A 1 104 ? -9.120 -2.914 18.289 1.00 96.38 104 LEU A CA 1
ATOM 815 C C . LEU A 1 104 ? -9.029 -2.800 19.813 1.00 96.38 104 LEU A C 1
ATOM 817 O O . LEU A 1 104 ? -10.025 -2.990 20.504 1.00 96.38 104 LEU A O 1
ATOM 821 N N . ARG A 1 105 ? -7.862 -2.454 20.366 1.00 96.31 105 ARG A N 1
ATOM 822 C CA . ARG A 1 105 ? -7.721 -2.257 21.819 1.00 96.31 105 ARG A CA 1
ATOM 823 C C . ARG A 1 105 ? -8.582 -1.108 22.337 1.00 96.31 105 ARG A C 1
ATOM 825 O O . ARG A 1 105 ? -9.123 -1.219 23.434 1.00 96.31 105 ARG A O 1
ATOM 832 N N . LYS A 1 106 ? -8.738 -0.030 21.564 1.00 97.12 106 LYS A N 1
ATOM 833 C CA . LYS A 1 106 ? -9.653 1.066 21.915 1.00 97.12 106 LYS A CA 1
ATOM 834 C C . LYS A 1 106 ? -11.106 0.613 21.889 1.00 97.12 106 LYS A C 1
ATOM 836 O O . LYS A 1 106 ? -11.844 0.952 22.804 1.00 97.12 106 LYS A O 1
ATOM 841 N N . GLN A 1 107 ? -11.492 -0.178 20.890 1.00 97.56 107 GLN A N 1
ATOM 842 C CA . GLN A 1 107 ? -12.836 -0.751 20.813 1.00 97.56 107 GLN A CA 1
ATOM 843 C C . GLN A 1 107 ? -13.121 -1.680 21.994 1.00 97.56 107 GLN A C 1
ATOM 845 O O . GLN A 1 107 ? -14.198 -1.623 22.573 1.00 97.56 107 GLN A O 1
ATOM 850 N N . VAL A 1 108 ? -12.150 -2.501 22.406 1.00 97.75 108 VAL A N 1
ATOM 851 C CA . VAL A 1 108 ? -12.289 -3.321 23.619 1.00 97.75 108 VAL A CA 1
ATOM 852 C C . VAL A 1 108 ? -12.495 -2.431 24.842 1.00 97.75 108 VAL A C 1
ATOM 854 O O . VAL A 1 108 ? -13.402 -2.688 25.624 1.00 97.75 108 VAL A O 1
ATOM 857 N N . ALA A 1 109 ? -11.713 -1.360 24.991 1.00 97.00 109 ALA A N 1
ATOM 858 C CA . ALA A 1 109 ? -11.875 -0.435 26.107 1.00 97.00 109 ALA A CA 1
ATOM 859 C C . ALA A 1 109 ? -13.259 0.242 26.113 1.00 97.00 109 ALA A C 1
ATOM 861 O O . ALA A 1 109 ? -13.902 0.285 27.158 1.00 97.00 109 ALA A O 1
ATOM 862 N N . SER A 1 110 ? -13.752 0.713 24.962 1.00 96.44 110 SER A N 1
ATOM 863 C CA . SER A 1 110 ? -15.076 1.343 24.880 1.00 96.44 110 SER A CA 1
ATOM 864 C C . SER A 1 110 ? -16.212 0.354 25.133 1.00 96.44 110 SER A C 1
ATOM 866 O O . SER A 1 110 ? -17.174 0.694 25.817 1.00 96.44 110 SER A O 1
ATOM 868 N N . LEU A 1 111 ? -16.091 -0.883 24.645 1.00 96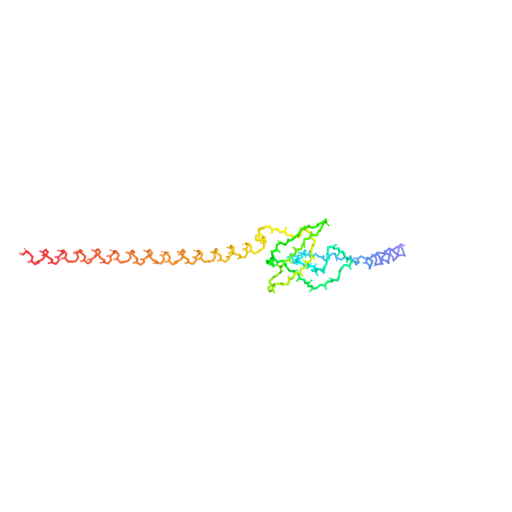.88 111 LEU A N 1
ATOM 869 C CA . LEU A 1 111 ? -17.050 -1.950 24.934 1.00 96.88 111 LEU A CA 1
ATOM 870 C C . LEU A 1 111 ? -17.077 -2.293 26.424 1.00 96.88 111 LEU A C 1
ATOM 872 O O . LEU A 1 111 ? -18.150 -2.509 26.978 1.00 96.88 111 LEU A O 1
ATOM 876 N N . MET A 1 112 ? -15.920 -2.317 27.091 1.00 96.25 112 MET A N 1
ATOM 877 C CA . MET A 1 112 ? -15.865 -2.542 28.537 1.00 96.25 112 MET A CA 1
ATOM 878 C C . MET A 1 112 ? -16.590 -1.435 29.307 1.00 96.25 112 MET A C 1
ATOM 880 O O . MET A 1 112 ? -17.393 -1.747 30.182 1.00 96.25 112 MET A O 1
ATOM 884 N N . THR A 1 113 ? -16.386 -0.166 28.940 1.00 96.19 113 THR A N 1
ATOM 885 C CA . THR A 1 113 ? -17.144 0.956 29.518 1.00 96.19 113 THR A CA 1
ATOM 886 C C . THR A 1 113 ? -18.646 0.807 29.274 1.00 96.19 113 THR A C 1
ATOM 888 O O . THR A 1 113 ? -19.440 0.973 30.195 1.00 96.19 113 THR A O 1
ATOM 891 N N . GLN A 1 114 ? -19.048 0.405 28.066 1.00 96.44 114 GLN A N 1
ATOM 892 C CA . GLN A 1 114 ? -20.457 0.196 27.736 1.00 96.44 114 GLN A CA 1
ATOM 893 C C . GLN A 1 114 ? -21.102 -0.912 28.585 1.00 96.44 114 GLN A C 1
ATOM 895 O O . GLN A 1 114 ? -22.258 -0.791 28.987 1.00 96.44 114 GLN A O 1
ATO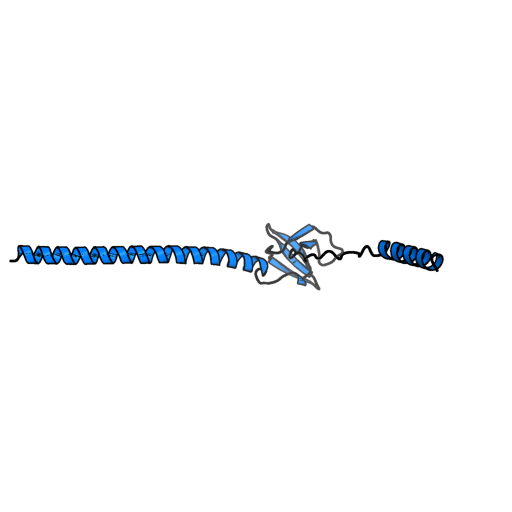M 900 N N . VAL A 1 115 ? -20.376 -1.995 28.879 1.00 96.12 115 VAL A N 1
ATOM 901 C CA . VAL A 1 115 ? -20.870 -3.073 29.753 1.00 96.12 115 VAL A CA 1
ATOM 902 C C . VAL A 1 115 ? -21.094 -2.572 31.182 1.00 96.12 115 VAL A C 1
ATOM 904 O O . VAL A 1 115 ? -22.093 -2.936 31.802 1.00 96.12 115 VAL A O 1
ATOM 907 N N . GLU A 1 116 ? -20.201 -1.727 31.698 1.00 94.88 116 GLU A N 1
ATOM 908 C CA . GLU A 1 116 ? -20.330 -1.139 33.035 1.00 94.88 116 GLU A CA 1
ATOM 909 C C . GLU A 1 116 ? -21.546 -0.203 33.129 1.00 94.88 116 GLU A C 1
ATOM 911 O O . GLU A 1 116 ? -22.356 -0.331 34.050 1.00 94.88 116 GLU A O 1
ATOM 916 N N . GLU A 1 117 ? -21.737 0.664 32.132 1.00 94.12 117 GLU A N 1
ATOM 917 C CA . GLU A 1 117 ? -22.895 1.563 32.043 1.00 94.12 117 GLU A CA 1
ATOM 918 C C . GLU A 1 117 ? -24.221 0.794 31.973 1.00 94.12 117 GLU A C 1
ATOM 920 O O . GLU A 1 117 ? -25.162 1.092 32.713 1.00 94.12 117 GLU A O 1
ATOM 925 N N . LEU A 1 118 ? -24.295 -0.234 31.122 1.00 93.62 118 LEU A N 1
ATOM 926 C CA . LEU A 1 118 ? -25.485 -1.079 31.004 1.00 93.62 118 LEU A CA 1
ATOM 927 C C . LEU A 1 118 ? -25.774 -1.850 32.301 1.00 93.62 118 LEU A C 1
ATOM 929 O O . LEU A 1 118 ? -26.937 -2.014 32.674 1.00 93.62 118 LEU A O 1
ATOM 933 N N . GLY A 1 119 ? -24.736 -2.301 33.011 1.00 92.12 119 GLY A N 1
ATOM 934 C CA . GLY A 1 119 ? -24.873 -2.942 34.318 1.00 92.12 119 GLY A CA 1
ATOM 935 C C . GLY A 1 119 ? -25.460 -1.999 35.372 1.00 92.12 119 GLY A C 1
ATOM 936 O O . GLY A 1 119 ? -26.409 -2.369 36.068 1.00 92.12 119 GLY A O 1
ATOM 937 N N . GLY A 1 120 ? -24.946 -0.768 35.443 1.00 92.56 120 GLY A N 1
ATOM 938 C CA . GLY A 1 120 ? -25.471 0.279 36.322 1.00 92.56 120 GLY A CA 1
ATOM 939 C C . GLY A 1 120 ? -26.930 0.626 36.014 1.00 92.56 120 GLY A C 1
ATOM 940 O O . GLY A 1 120 ? -27.764 0.635 36.920 1.00 92.56 120 GLY A O 1
ATOM 941 N N . GLY A 1 121 ? -27.262 0.813 34.733 1.00 91.31 121 GLY A N 1
ATOM 942 C CA . GLY A 1 121 ? -28.629 1.104 34.292 1.00 91.31 121 GLY A CA 1
ATOM 943 C C . GLY A 1 121 ? -29.621 -0.017 34.613 1.00 91.31 121 GLY A C 1
ATOM 944 O O . GLY A 1 121 ? -30.725 0.245 35.089 1.00 91.31 121 GLY A O 1
ATOM 945 N N . ASN A 1 122 ? -29.229 -1.282 34.435 1.00 92.31 122 ASN A N 1
ATOM 946 C CA . ASN A 1 122 ? -30.072 -2.418 34.817 1.00 92.31 122 ASN A CA 1
ATOM 947 C C . ASN A 1 122 ? -30.326 -2.476 36.332 1.00 92.31 122 ASN A C 1
ATOM 949 O O . ASN A 1 122 ? -31.445 -2.775 36.754 1.00 92.31 122 ASN A O 1
ATOM 953 N N . ALA A 1 123 ? -29.317 -2.179 37.158 1.00 92.50 123 ALA A N 1
ATOM 954 C CA . ALA A 1 123 ? -29.483 -2.119 38.609 1.00 92.50 123 ALA A CA 1
ATOM 955 C C . ALA A 1 123 ? -30.430 -0.980 39.028 1.00 92.50 123 ALA A C 1
ATOM 957 O O . ALA A 1 123 ? -31.284 -1.172 39.895 1.00 92.50 123 ALA A O 1
ATOM 958 N N . GLU A 1 124 ? -30.322 0.184 38.384 1.00 92.62 124 GLU A N 1
ATOM 959 C CA . GLU A 1 124 ? -31.218 1.319 38.611 1.00 92.62 124 GLU A CA 1
ATOM 960 C C . GLU A 1 124 ? -32.669 0.988 38.240 1.00 92.62 124 GLU A C 1
ATOM 962 O O . GLU A 1 124 ? -33.575 1.213 39.046 1.00 92.62 124 GLU A O 1
ATOM 967 N N . LEU A 1 125 ? -32.893 0.401 37.060 1.00 93.50 125 LEU A N 1
ATOM 968 C CA . LEU A 1 125 ? -34.220 -0.030 36.613 1.00 93.50 125 LEU A CA 1
ATOM 969 C C . LEU A 1 125 ? -34.836 -1.041 37.585 1.00 93.50 125 LEU A C 1
ATOM 971 O O . LEU A 1 125 ? -35.972 -0.854 38.014 1.00 93.50 125 LEU A O 1
ATOM 975 N N . SER A 1 126 ? -34.062 -2.042 38.011 1.00 92.62 126 SER A N 1
ATOM 976 C CA . SER A 1 126 ? -34.498 -3.037 38.999 1.00 92.62 126 SER A CA 1
ATOM 977 C C . SER A 1 126 ? -34.910 -2.397 40.333 1.00 92.62 126 SER A C 1
ATOM 979 O O . SER A 1 126 ? -35.966 -2.714 40.884 1.00 92.62 126 SER A O 1
ATOM 981 N N . ASN A 1 127 ? -34.123 -1.441 40.843 1.00 94.69 127 ASN A N 1
ATOM 982 C CA . ASN A 1 127 ? -34.464 -0.703 42.064 1.00 94.69 127 ASN A CA 1
ATOM 983 C C . ASN A 1 127 ? -35.742 0.127 41.895 1.00 94.69 127 ASN A C 1
ATOM 985 O O . ASN A 1 127 ? -36.563 0.206 42.810 1.00 94.69 127 ASN A O 1
ATOM 989 N N . ARG A 1 128 ? -35.926 0.748 40.725 1.00 95.88 128 ARG A N 1
ATOM 990 C CA . ARG A 1 128 ? -37.117 1.542 40.421 1.00 95.88 128 ARG A CA 1
ATOM 991 C C . ARG A 1 128 ? -38.370 0.672 40.384 1.00 95.88 128 ARG A C 1
ATOM 993 O O . ARG A 1 128 ? -39.365 1.042 41.002 1.00 95.88 128 ARG A O 1
ATOM 1000 N N . ASP A 1 129 ? -38.294 -0.488 39.743 1.00 96.44 129 ASP A N 1
ATOM 1001 C CA . ASP A 1 129 ? -39.396 -1.447 39.675 1.00 96.44 129 ASP A CA 1
ATOM 1002 C C . ASP A 1 129 ? -39.758 -1.974 41.075 1.00 96.44 129 ASP A C 1
ATOM 1004 O O . ASP A 1 129 ? -40.937 -2.041 41.435 1.00 96.44 129 ASP A O 1
ATOM 1008 N N . ALA A 1 130 ? -38.756 -2.279 41.910 1.00 94.06 130 ALA A N 1
ATOM 1009 C CA . ALA A 1 130 ? -38.966 -2.700 43.295 1.00 94.06 130 ALA A CA 1
ATOM 1010 C C . ALA A 1 130 ? -39.650 -1.610 44.139 1.00 94.06 130 ALA A C 1
ATOM 1012 O O . ALA A 1 130 ? -40.621 -1.890 44.845 1.00 94.06 130 ALA A O 1
ATOM 1013 N N . ASN A 1 131 ? -39.186 -0.362 44.030 1.00 95.25 131 ASN A N 1
ATOM 1014 C CA . ASN A 1 131 ? -39.766 0.775 44.745 1.00 95.25 131 ASN A CA 1
ATOM 1015 C C . ASN A 1 131 ? -41.206 1.055 44.302 1.00 95.25 131 ASN A C 1
ATOM 1017 O O . ASN A 1 131 ? -42.078 1.264 45.141 1.00 95.25 131 ASN A O 1
ATOM 1021 N N . GLN A 1 132 ? -41.477 1.023 42.994 1.00 96.12 132 GLN A N 1
ATOM 1022 C CA . GLN A 1 132 ? -42.828 1.195 42.458 1.00 96.12 132 GLN A CA 1
ATOM 1023 C C . GLN A 1 132 ? -43.771 0.098 42.950 1.00 96.12 132 GLN A C 1
ATOM 1025 O O . GLN A 1 132 ? -44.896 0.390 43.352 1.00 96.12 132 GLN A O 1
ATOM 1030 N N . LYS A 1 133 ? -43.313 -1.158 42.969 1.00 96.12 133 LYS A N 1
ATOM 1031 C CA . LYS A 1 133 ? -44.105 -2.275 43.486 1.00 96.12 133 LYS A CA 1
ATOM 1032 C C . LYS A 1 133 ? -44.431 -2.101 44.972 1.00 96.12 133 LYS A C 1
ATOM 1034 O O . LYS A 1 133 ? -45.587 -2.268 45.355 1.00 96.12 133 LYS A O 1
ATOM 1039 N N . ALA A 1 134 ? -43.445 -1.722 45.786 1.00 93.81 134 ALA A N 1
ATOM 1040 C CA . ALA A 1 134 ? -43.645 -1.459 47.210 1.00 93.81 134 ALA A CA 1
ATOM 1041 C C . ALA A 1 134 ? -44.639 -0.309 47.455 1.00 93.81 134 ALA A C 1
ATOM 1043 O O . ALA A 1 134 ? -45.478 -0.392 48.353 1.00 93.81 134 ALA A O 1
ATOM 1044 N N . GLU A 1 135 ? -44.585 0.742 46.634 1.00 94.56 135 GLU A N 1
ATOM 1045 C CA . GLU A 1 135 ? -45.513 1.871 46.723 1.00 94.56 135 GLU A CA 1
ATOM 1046 C C . GLU A 1 135 ? -46.946 1.467 46.353 1.00 94.56 135 GLU A C 1
ATOM 1048 O O . GLU A 1 135 ? -47.893 1.816 47.058 1.00 94.56 135 GLU A O 1
ATOM 1053 N N . ILE A 1 136 ? -47.121 0.665 45.298 1.00 94.31 136 ILE A N 1
ATOM 1054 C CA . ILE A 1 136 ? -48.436 0.121 44.935 1.00 94.31 136 ILE A CA 1
ATOM 1055 C C . ILE A 1 136 ? -48.991 -0.722 46.088 1.00 94.31 136 ILE A C 1
ATOM 1057 O O . ILE A 1 136 ? -50.127 -0.511 46.509 1.00 94.31 136 ILE A O 1
ATOM 1061 N N . GLU A 1 137 ? -48.201 -1.641 46.649 1.00 94.00 137 GLU A N 1
ATOM 1062 C CA . GLU A 1 137 ? -48.632 -2.479 47.777 1.00 94.00 137 GLU A CA 1
ATOM 1063 C C . GLU A 1 137 ? -49.056 -1.652 48.999 1.00 94.00 137 GLU A C 1
ATOM 1065 O O . GLU A 1 137 ? -50.004 -2.024 49.693 1.00 94.00 137 GLU A O 1
ATOM 1070 N N . ARG A 1 138 ? -48.400 -0.510 49.238 1.00 92.62 138 ARG A N 1
ATOM 1071 C CA . ARG A 1 138 ? -48.759 0.426 50.308 1.00 92.62 138 ARG A CA 1
ATOM 1072 C C . ARG A 1 138 ? -50.096 1.123 50.057 1.00 92.62 138 ARG A C 1
ATOM 1074 O O . ARG A 1 138 ? -50.858 1.287 50.999 1.00 92.62 138 ARG A O 1
ATOM 1081 N N . LEU A 1 139 ? -50.368 1.548 48.825 1.00 92.12 139 LEU A N 1
ATOM 1082 C CA . LEU A 1 139 ? -51.609 2.248 48.465 1.00 92.12 139 LEU A CA 1
ATOM 1083 C C . LEU A 1 139 ? -52.822 1.313 48.377 1.00 92.12 139 LEU A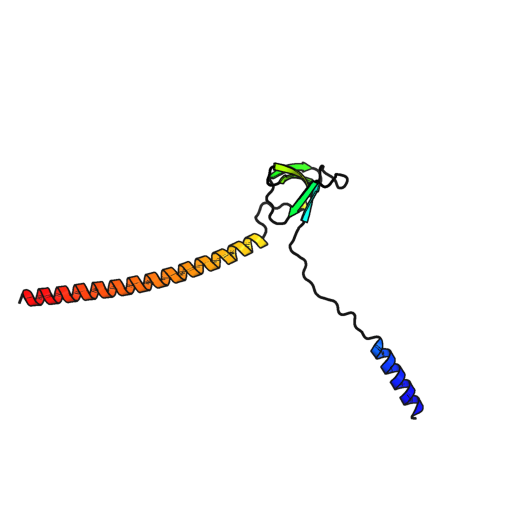 C 1
ATOM 1085 O O . LEU A 1 139 ? -53.958 1.774 48.444 1.00 92.12 139 LEU A O 1
ATOM 1089 N N . THR A 1 140 ? -52.585 0.012 48.203 1.00 91.75 140 THR A N 1
ATOM 1090 C CA . THR A 1 140 ? -53.648 -0.991 48.030 1.00 91.75 140 THR A CA 1
ATOM 1091 C C . THR A 1 140 ? -54.066 -1.664 49.349 1.00 91.75 140 THR A C 1
ATOM 1093 O O . THR A 1 140 ? -54.966 -2.502 49.340 1.00 91.75 140 THR A O 1
ATOM 1096 N N . ARG A 1 141 ? -53.421 -1.334 50.476 1.00 75.19 141 ARG A N 1
ATOM 1097 C CA . ARG A 1 141 ? -53.711 -1.871 51.816 1.00 75.19 141 ARG A CA 1
ATOM 1098 C C . ARG A 1 141 ? -54.422 -0.831 52.676 1.00 75.19 141 ARG A C 1
ATOM 1100 O O . ARG A 1 141 ? -55.340 -1.245 53.415 1.00 75.19 141 ARG A O 1
#

Radius of gyration: 37.16 Å; chains: 1; bounding box: 124×21×75 Å

Sequence (141 aa):
MIRRALWLVGLVSTLCLLASGVQAERAWVKDELRLNVRTGAGTRYRIVGVLQTGDRVDILSRAEGWTQVRASRGREGWIRAGYLQPDVPARMALDRYATESVELRKQVASLMTQVEELGGGNAELSNRDANQKAEIERLTR